Protein AF-A0A2P8NFL7-F1 (afdb_monomer_lite)

Foldseek 3Di:
DDPVLVVLLVVLVVLLVVLVVCCVVQNQAHPVRHGDVSVVSNVVSVVSNVVSCLVVCVDPVSVVVVVVVPPDDPPVPPPPPDD

Radius of gyration: 21.14 Å; chains: 1; bounding box: 61×26×53 Å

Sequence (83 aa):
MSLAVLENFVIATGTMREAHRALNQEGMVLPNGKRHPAYGILSAAQQQQLRCAGELGLTPSARSRAAMMETPGNDDDNPLAVT

Secondary structure (DSSP, 8-state):
--HHHHHHHHHHHHHHHHHHHHHHHH-SB-TTSPBPHHHHHHHHHHHHHHHHHHHTT-SHHHHHHHHHHHS---TT--TT---

Structure (mmCIF, N/CA/C/O backbone):
data_AF-A0A2P8NFL7-F1
#
_entry.id   AF-A0A2P8NFL7-F1
#
loop_
_atom_site.group_PDB
_atom_site.id
_atom_site.type_symbol
_atom_site.label_atom_id
_atom_site.label_alt_id
_atom_site.label_comp_id
_atom_site.label_asym_id
_atom_site.label_entity_id
_atom_site.label_seq_id
_atom_site.pdbx_PDB_ins_code
_atom_site.Cartn_x
_atom_site.Cartn_y
_atom_site.Cartn_z
_atom_site.occupancy
_atom_site.B_iso_or_equiv
_atom_site.auth_seq_id
_atom_site.auth_comp_id
_atom_site.auth_asym_id
_atom_site.auth_atom_id
_atom_site.pdbx_PDB_model_num
ATOM 1 N N . MET A 1 1 ? 7.877 -9.259 -18.722 1.00 66.12 1 MET A N 1
ATOM 2 C CA . MET A 1 1 ? 7.002 -8.783 -17.624 1.00 66.12 1 MET A CA 1
ATOM 3 C C . MET A 1 1 ? 6.501 -10.006 -16.859 1.00 66.12 1 MET A C 1
ATOM 5 O O . MET A 1 1 ? 6.111 -10.961 -17.517 1.00 66.12 1 MET A O 1
ATOM 9 N N . SER A 1 2 ? 6.585 -10.042 -15.524 1.00 87.38 2 SER A N 1
ATOM 10 C CA . SER A 1 2 ? 6.238 -11.234 -14.723 1.00 87.38 2 SER A CA 1
ATOM 11 C C . SER A 1 2 ? 4.770 -11.212 -14.283 1.00 87.38 2 SER A C 1
ATOM 13 O O . SER A 1 2 ? 4.310 -10.210 -13.734 1.00 87.38 2 SER A O 1
ATOM 15 N N . LEU A 1 3 ? 4.048 -12.322 -14.478 1.00 95.00 3 LEU A N 1
ATOM 16 C CA . LEU A 1 3 ? 2.649 -12.472 -14.053 1.00 95.00 3 LEU A CA 1
ATOM 17 C C . LEU A 1 3 ? 2.484 -12.279 -12.536 1.00 95.00 3 LEU A C 1
ATOM 19 O O . LEU A 1 3 ? 1.531 -11.639 -12.101 1.00 95.00 3 LEU A O 1
ATOM 23 N N . ALA A 1 4 ? 3.457 -12.736 -11.743 1.00 96.62 4 ALA A N 1
ATOM 24 C CA . ALA A 1 4 ? 3.438 -12.589 -10.289 1.00 96.62 4 ALA A CA 1
ATOM 25 C C . ALA A 1 4 ? 3.472 -11.114 -9.841 1.00 96.62 4 ALA A C 1
ATOM 27 O O . ALA A 1 4 ? 2.873 -10.7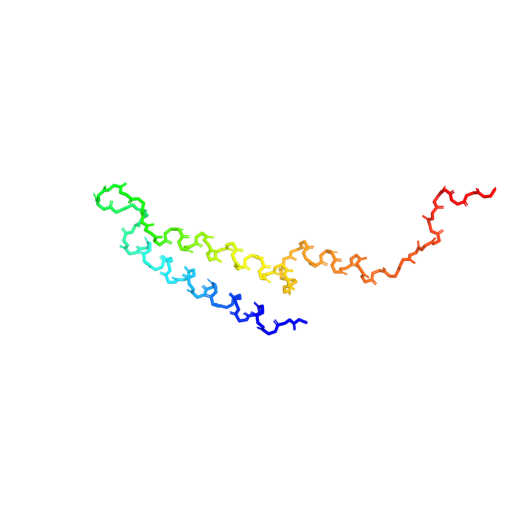45 -8.834 1.00 96.62 4 ALA A O 1
ATOM 28 N N . VAL A 1 5 ? 4.155 -10.244 -10.594 1.00 96.94 5 VAL A N 1
ATOM 29 C CA . VAL A 1 5 ? 4.213 -8.802 -10.289 1.00 96.94 5 VAL A CA 1
ATOM 30 C C . VAL A 1 5 ? 2.859 -8.147 -10.554 1.00 96.94 5 VAL A C 1
ATOM 32 O O . VAL A 1 5 ? 2.407 -7.321 -9.762 1.00 96.94 5 VAL A O 1
ATOM 35 N N . LEU A 1 6 ? 2.192 -8.542 -11.642 1.00 97.00 6 LEU A N 1
ATOM 36 C CA . LEU A 1 6 ? 0.851 -8.064 -11.966 1.00 97.00 6 LEU A CA 1
ATOM 37 C C . LEU A 1 6 ? -0.177 -8.520 -10.923 1.00 97.00 6 LEU A C 1
ATOM 39 O O . LEU A 1 6 ? -0.976 -7.710 -10.460 1.00 97.00 6 LEU A O 1
ATOM 43 N N . GLU A 1 7 ? -0.137 -9.788 -10.522 1.00 98.12 7 GLU A N 1
ATOM 44 C CA . GLU A 1 7 ? -1.023 -10.322 -9.486 1.00 98.12 7 GLU A CA 1
ATOM 45 C C . GLU A 1 7 ? -0.862 -9.554 -8.166 1.00 98.12 7 GLU A C 1
ATOM 47 O O . GLU A 1 7 ? -1.841 -9.042 -7.618 1.00 98.12 7 GLU A O 1
ATOM 52 N N . ASN A 1 8 ? 0.379 -9.357 -7.715 1.00 97.81 8 ASN A N 1
ATOM 53 C CA . ASN A 1 8 ? 0.670 -8.585 -6.506 1.00 97.81 8 ASN A CA 1
ATOM 54 C C . ASN A 1 8 ? 0.195 -7.127 -6.597 1.00 97.81 8 ASN A C 1
ATOM 56 O O . ASN A 1 8 ? -0.314 -6.581 -5.615 1.00 97.81 8 ASN A O 1
ATOM 60 N N . PHE A 1 9 ? 0.321 -6.494 -7.766 1.00 98.12 9 PHE A N 1
ATOM 61 C CA . PHE A 1 9 ? -0.194 -5.146 -8.004 1.00 98.12 9 PHE A CA 1
ATOM 62 C C . PHE A 1 9 ? -1.718 -5.072 -7.826 1.00 98.12 9 PHE A C 1
ATOM 64 O O . PHE A 1 9 ? -2.233 -4.150 -7.182 1.00 98.12 9 PHE A O 1
ATOM 71 N N . VAL A 1 10 ? -2.446 -6.040 -8.390 1.00 98.06 10 VAL A N 1
ATOM 72 C CA . VAL A 1 10 ? -3.912 -6.102 -8.307 1.00 98.06 10 VAL A CA 1
ATOM 73 C C . VAL A 1 10 ? -4.360 -6.381 -6.874 1.00 98.06 10 VAL A C 1
ATOM 75 O O . VAL A 1 10 ? -5.232 -5.668 -6.373 1.00 98.06 10 VAL A O 1
ATOM 78 N N . ILE A 1 11 ? -3.727 -7.339 -6.189 1.00 98.44 11 ILE A N 1
ATOM 79 C CA . ILE A 1 11 ? -4.015 -7.652 -4.781 1.00 98.44 11 ILE A CA 1
ATOM 80 C C . ILE A 1 11 ? -3.802 -6.412 -3.909 1.00 98.44 11 ILE A C 1
ATOM 82 O O . ILE A 1 11 ? -4.708 -6.021 -3.175 1.00 98.44 11 ILE A O 1
ATOM 86 N N . ALA A 1 12 ? -2.656 -5.732 -4.039 1.00 98.44 12 ALA A N 1
ATOM 87 C CA . ALA A 1 12 ? -2.372 -4.519 -3.273 1.00 98.44 12 ALA A CA 1
ATOM 88 C C . ALA A 1 12 ? -3.425 -3.424 -3.522 1.00 98.44 12 ALA A C 1
ATOM 90 O O . ALA A 1 12 ? -3.896 -2.788 -2.579 1.00 98.44 12 ALA A O 1
ATOM 91 N N . THR A 1 13 ? -3.862 -3.255 -4.773 1.00 98.44 13 THR A N 1
ATOM 92 C CA . THR A 1 13 ? -4.923 -2.302 -5.133 1.00 98.44 13 THR A CA 1
ATOM 93 C C . THR A 1 13 ? -6.263 -2.671 -4.484 1.00 98.44 13 THR A C 1
ATOM 95 O O . THR A 1 13 ? -6.964 -1.788 -3.989 1.00 98.44 13 THR A O 1
ATOM 98 N N . GLY A 1 14 ? -6.627 -3.958 -4.444 1.00 98.44 14 GLY A N 1
ATOM 99 C CA . GLY A 1 14 ? -7.823 -4.449 -3.749 1.00 98.44 14 GLY A CA 1
ATOM 100 C C . GLY A 1 14 ? -7.781 -4.147 -2.250 1.00 98.44 14 GLY A C 1
ATOM 101 O O . GLY A 1 14 ? -8.691 -3.498 -1.727 1.00 98.44 14 GLY A O 1
ATOM 102 N N . THR A 1 15 ? -6.672 -4.490 -1.593 1.00 98.50 15 THR A N 1
ATOM 103 C CA . THR A 1 15 ? -6.442 -4.224 -0.165 1.00 98.50 15 THR A CA 1
ATOM 104 C C . THR A 1 15 ? -6.548 -2.736 0.171 1.00 98.50 15 THR A C 1
ATOM 106 O O . THR A 1 15 ? -7.150 -2.368 1.179 1.00 98.50 15 THR A O 1
ATOM 109 N N . MET A 1 16 ? -6.025 -1.850 -0.687 1.00 98.50 16 MET A N 1
ATOM 110 C CA . MET A 1 16 ? -6.179 -0.400 -0.506 1.00 98.50 16 MET A CA 1
ATOM 111 C C . MET A 1 16 ? -7.653 0.017 -0.483 1.00 98.50 16 MET A C 1
ATOM 113 O O . MET A 1 16 ? -8.046 0.842 0.341 1.00 98.50 16 MET A O 1
ATOM 117 N N . ARG A 1 17 ? -8.488 -0.547 -1.366 1.00 98.38 17 ARG A N 1
ATOM 118 C CA . ARG A 1 17 ? -9.920 -0.209 -1.440 1.00 98.38 17 ARG A CA 1
ATOM 119 C C . ARG A 1 17 ? -10.673 -0.682 -0.203 1.00 98.38 17 ARG A C 1
ATOM 121 O O . ARG A 1 17 ? -11.526 0.051 0.289 1.00 98.38 17 ARG A O 1
ATOM 128 N N . GLU A 1 18 ? -10.358 -1.869 0.302 1.00 98.25 18 GLU A N 1
ATOM 129 C CA . GLU A 1 18 ? -10.940 -2.389 1.543 1.00 98.25 18 GLU A CA 1
ATOM 130 C C . GLU A 1 18 ? -10.531 -1.545 2.752 1.00 98.25 18 GLU A C 1
ATOM 132 O O . GLU A 1 18 ? -11.392 -1.101 3.511 1.00 98.25 18 GLU A O 1
ATOM 137 N N . ALA A 1 19 ? -9.240 -1.225 2.875 1.00 98.25 19 ALA A N 1
ATOM 138 C CA . ALA A 1 19 ? -8.741 -0.372 3.949 1.00 98.25 19 ALA A CA 1
ATOM 139 C C . ALA A 1 19 ? -9.364 1.034 3.900 1.00 98.25 19 ALA A C 1
ATOM 141 O O . ALA A 1 19 ? -9.758 1.567 4.936 1.00 98.25 19 ALA A O 1
ATOM 142 N N . HIS A 1 20 ? -9.527 1.617 2.707 1.00 98.12 20 HIS A N 1
ATOM 143 C CA . HIS A 1 20 ? -10.243 2.882 2.539 1.00 98.12 20 HIS A CA 1
ATOM 144 C C . HIS A 1 20 ? -11.710 2.791 2.963 1.00 98.12 20 HIS A C 1
ATOM 146 O O . HIS A 1 20 ? -12.203 3.719 3.599 1.00 98.12 20 HIS A O 1
ATOM 152 N N . ARG A 1 21 ? -12.418 1.700 2.641 1.00 98.19 21 ARG A N 1
ATOM 153 C CA . ARG A 1 21 ? -13.812 1.512 3.079 1.00 98.19 21 ARG A CA 1
ATOM 154 C C . ARG A 1 21 ? -13.916 1.476 4.601 1.00 98.19 21 ARG A C 1
ATOM 156 O O . ARG A 1 21 ? -14.751 2.196 5.136 1.00 98.19 21 ARG A O 1
ATOM 163 N N . ALA A 1 22 ? -13.043 0.721 5.268 1.00 97.38 22 ALA A N 1
ATOM 164 C CA . ALA A 1 22 ? -12.999 0.669 6.729 1.00 97.38 22 ALA A CA 1
ATOM 165 C C . ALA A 1 22 ? -12.730 2.059 7.332 1.00 97.38 22 ALA A C 1
ATOM 167 O O . ALA A 1 22 ? -13.501 2.544 8.153 1.00 97.38 22 ALA A O 1
ATOM 168 N N . LEU A 1 23 ? -11.704 2.766 6.843 1.00 97.19 23 LEU A N 1
ATOM 169 C CA . LEU A 1 23 ? -11.367 4.112 7.326 1.00 97.19 23 LEU A CA 1
ATOM 170 C C . LEU A 1 23 ? -12.470 5.147 7.058 1.00 97.19 23 LEU A C 1
ATOM 172 O O . LEU A 1 23 ? -12.655 6.054 7.863 1.00 97.19 23 LEU A O 1
ATOM 176 N N . ASN A 1 24 ? -13.208 5.028 5.953 1.00 97.19 24 ASN A N 1
ATOM 177 C CA . ASN A 1 24 ? -14.331 5.920 5.656 1.00 97.19 24 ASN A CA 1
ATOM 178 C C . ASN A 1 24 ? -15.537 5.671 6.573 1.00 97.19 24 ASN A C 1
ATOM 180 O O . ASN A 1 24 ? -16.301 6.598 6.825 1.00 97.19 24 ASN A O 1
ATOM 184 N N . GLN A 1 25 ? -15.727 4.433 7.037 1.00 96.25 25 GLN A N 1
ATOM 185 C CA . GLN A 1 25 ? -16.826 4.057 7.930 1.00 96.25 25 GLN A CA 1
ATOM 186 C C . GLN A 1 25 ? -16.503 4.365 9.396 1.00 96.25 25 GLN A C 1
ATOM 188 O O . GLN A 1 25 ? -17.357 4.866 10.122 1.00 96.25 25 GLN A O 1
ATOM 193 N N . GLU A 1 26 ? -15.275 4.075 9.821 1.00 95.94 26 GLU A N 1
ATOM 194 C CA . GLU A 1 26 ? -14.871 4.088 11.233 1.00 95.94 26 GLU A CA 1
ATOM 195 C C . GLU A 1 26 ? -14.017 5.310 11.607 1.00 95.94 26 GLU A C 1
ATOM 197 O O . GLU A 1 26 ? -13.837 5.617 12.785 1.00 95.94 26 GLU A O 1
ATOM 202 N N . GLY A 1 27 ? -13.501 6.034 10.611 1.00 95.81 27 GLY A N 1
ATOM 203 C CA . GLY A 1 27 ? -12.569 7.139 10.798 1.00 95.81 27 GLY A CA 1
ATOM 204 C C . GLY A 1 27 ? -11.110 6.694 10.962 1.00 95.81 27 GLY A C 1
ATOM 205 O O . GLY A 1 27 ? -10.762 5.518 11.039 1.00 95.81 27 GLY A O 1
ATOM 206 N N . MET A 1 28 ? -10.208 7.679 11.010 1.00 95.19 28 MET A N 1
ATOM 207 C CA . MET A 1 28 ? -8.753 7.456 11.103 1.00 95.19 28 MET A CA 1
ATOM 208 C C . MET A 1 28 ? -8.270 7.143 12.530 1.00 95.19 28 MET A C 1
ATOM 210 O O . MET A 1 28 ? -7.166 6.620 12.724 1.00 95.19 28 MET A O 1
ATOM 214 N N . VAL A 1 29 ? -9.077 7.489 13.532 1.00 96.81 29 VAL A N 1
ATOM 215 C CA . VAL A 1 29 ? -8.777 7.345 14.959 1.00 96.81 29 VAL A CA 1
ATOM 216 C C . VAL A 1 29 ? -9.974 6.680 15.621 1.00 96.81 29 VAL A C 1
ATOM 218 O O . VAL A 1 29 ? -11.103 7.129 15.453 1.00 96.81 29 VAL A O 1
ATOM 221 N N . LEU A 1 30 ? -9.714 5.609 16.364 1.00 94.62 30 LEU A N 1
ATOM 222 C CA . LEU A 1 30 ? -10.737 4.862 17.085 1.00 94.62 30 LEU A CA 1
ATOM 223 C C . LEU A 1 30 ? -11.193 5.628 18.341 1.00 94.62 30 LEU A C 1
ATOM 225 O O . LEU A 1 30 ? -10.442 6.462 18.854 1.00 94.62 30 LEU A O 1
ATOM 229 N N . PRO A 1 31 ? -12.360 5.298 18.927 1.00 94.94 31 PRO A N 1
ATOM 230 C CA . PRO A 1 31 ? -12.858 5.953 20.145 1.00 94.94 31 PRO A CA 1
ATOM 231 C C . PRO A 1 31 ? -11.903 5.887 21.348 1.00 94.94 31 PRO A C 1
ATOM 233 O O . PRO A 1 31 ? -11.952 6.734 22.232 1.00 94.94 31 PRO A O 1
ATOM 236 N N . ASN A 1 32 ? -11.000 4.901 21.377 1.00 95.56 32 ASN A N 1
ATOM 237 C CA . ASN A 1 32 ? -9.953 4.774 22.395 1.00 95.56 32 ASN A CA 1
ATOM 238 C C . ASN A 1 32 ? -8.729 5.688 22.148 1.00 95.56 32 ASN A C 1
ATOM 240 O O . ASN A 1 32 ? -7.704 5.524 22.809 1.00 95.56 32 ASN A O 1
ATOM 244 N N . GLY A 1 33 ? -8.799 6.591 21.164 1.00 96.00 33 GLY A N 1
ATOM 245 C CA . GLY A 1 33 ? -7.736 7.524 20.786 1.00 96.00 33 GLY A CA 1
ATOM 246 C C . GLY A 1 33 ? -6.584 6.901 19.994 1.00 96.00 33 GLY A C 1
ATOM 247 O O . GLY A 1 33 ? -5.662 7.612 19.593 1.00 96.00 33 GLY A O 1
ATOM 248 N N . LYS A 1 34 ? -6.599 5.585 19.745 1.00 96.94 34 LYS A N 1
ATOM 249 C CA . LYS A 1 34 ? -5.553 4.910 18.967 1.00 96.94 34 LYS A CA 1
ATOM 250 C C . LYS A 1 34 ? -5.811 5.057 17.471 1.00 96.94 34 LYS A C 1
ATOM 252 O O . LYS A 1 34 ? -6.950 5.100 17.011 1.00 96.94 34 LYS A O 1
ATOM 257 N N . ARG A 1 35 ? -4.727 5.075 16.694 1.00 96.94 35 ARG A N 1
ATOM 258 C CA . ARG A 1 35 ? -4.796 5.051 15.230 1.00 96.94 35 ARG A CA 1
ATOM 259 C C . ARG A 1 35 ? -5.483 3.772 14.752 1.00 96.94 35 ARG A C 1
ATOM 261 O O . ARG A 1 35 ? -5.163 2.684 15.230 1.00 96.94 35 ARG A O 1
ATOM 268 N N . HIS A 1 36 ? -6.372 3.913 13.776 1.00 97.56 36 HIS A N 1
ATOM 269 C CA . HIS A 1 36 ? -7.058 2.782 13.172 1.00 97.56 36 HIS A CA 1
ATOM 270 C C . HIS A 1 36 ? -6.050 1.837 12.476 1.00 97.56 36 HIS A C 1
ATOM 272 O O . HIS A 1 36 ? -5.245 2.303 11.662 1.00 97.56 36 HIS A O 1
ATOM 278 N N . PRO A 1 37 ? -6.072 0.513 12.731 1.00 96.56 37 PRO A N 1
ATOM 279 C CA . PRO A 1 37 ? -5.087 -0.428 12.181 1.00 96.56 37 PRO A CA 1
ATOM 280 C C . PRO A 1 37 ? -5.091 -0.487 10.646 1.00 96.56 37 PRO A C 1
ATOM 282 O O . PRO A 1 37 ? -4.031 -0.616 10.033 1.00 96.56 37 PRO A O 1
ATOM 285 N N . ALA A 1 38 ? -6.255 -0.289 10.011 1.00 97.44 38 ALA A N 1
ATOM 286 C CA . ALA A 1 38 ? -6.364 -0.180 8.551 1.00 97.44 38 ALA A CA 1
ATOM 287 C C . ALA A 1 38 ? -5.490 0.928 7.939 1.00 97.44 38 ALA A C 1
ATOM 289 O O . ALA A 1 38 ? -5.117 0.814 6.777 1.00 97.44 38 ALA A O 1
ATOM 290 N N . TYR A 1 39 ? -5.087 1.954 8.700 1.00 96.69 39 TYR A N 1
ATOM 291 C CA . TYR A 1 39 ? -4.119 2.940 8.215 1.00 96.69 39 TYR A CA 1
ATOM 292 C C . TYR A 1 39 ? -2.755 2.302 7.908 1.00 96.69 39 TYR A C 1
ATOM 294 O O . TYR A 1 39 ? -2.140 2.598 6.884 1.00 96.69 39 TYR A O 1
ATOM 302 N N . GLY A 1 40 ? -2.279 1.408 8.781 1.00 96.56 40 GLY A N 1
ATOM 303 C CA . GLY A 1 40 ? -1.017 0.694 8.571 1.00 96.56 40 GLY A CA 1
ATOM 304 C C . GLY A 1 40 ? -1.091 -0.233 7.359 1.00 96.56 40 GLY A C 1
ATOM 305 O O . GLY A 1 40 ? -0.186 -0.235 6.527 1.00 96.56 40 GLY A O 1
ATOM 306 N N . ILE A 1 41 ? -2.213 -0.945 7.224 1.00 97.69 41 ILE A N 1
ATOM 307 C CA . ILE A 1 41 ? -2.499 -1.812 6.074 1.00 97.69 41 ILE A CA 1
ATOM 308 C C . ILE A 1 41 ? -2.515 -0.996 4.777 1.00 97.69 41 ILE A C 1
ATOM 310 O O . ILE A 1 41 ? -1.858 -1.371 3.809 1.00 97.69 41 ILE A O 1
ATOM 314 N N . LEU A 1 42 ? -3.212 0.144 4.772 1.00 97.94 42 LEU A N 1
ATOM 315 C CA . 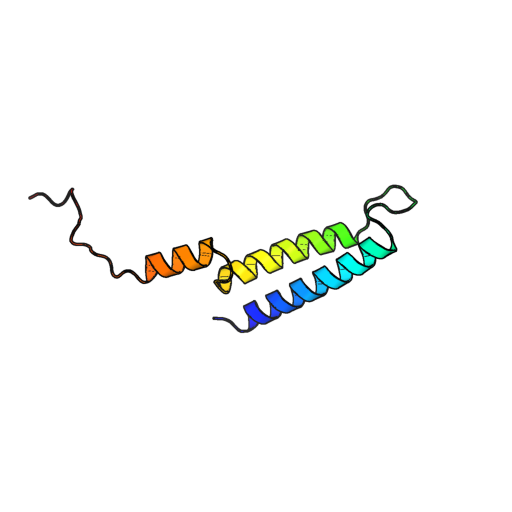LEU A 1 42 ? -3.299 1.029 3.615 1.00 97.94 42 LEU A CA 1
ATOM 316 C C . LEU A 1 42 ? -1.916 1.522 3.177 1.00 97.94 42 LEU A C 1
ATOM 318 O O . LEU A 1 42 ? -1.583 1.427 1.998 1.00 97.94 42 LEU A O 1
ATOM 322 N N . SER A 1 43 ? -1.101 1.997 4.122 1.00 97.88 43 SER A N 1
ATOM 323 C CA . SER A 1 43 ? 0.257 2.479 3.843 1.00 97.88 43 SER A CA 1
ATOM 324 C C . SER A 1 43 ? 1.147 1.378 3.252 1.00 97.88 43 SER A C 1
ATOM 326 O O . SER A 1 43 ? 1.806 1.582 2.230 1.00 97.88 43 SER A O 1
ATOM 328 N N . ALA A 1 44 ? 1.117 0.176 3.836 1.00 98.00 44 ALA A N 1
ATOM 329 C CA . ALA A 1 44 ? 1.879 -0.963 3.328 1.00 98.00 44 ALA A CA 1
ATOM 330 C C . ALA A 1 44 ? 1.424 -1.379 1.916 1.00 98.00 44 ALA A C 1
ATOM 332 O O . ALA A 1 44 ? 2.258 -1.624 1.040 1.00 98.00 44 ALA A O 1
ATOM 333 N N . ALA A 1 45 ? 0.112 -1.405 1.671 1.00 98.38 45 ALA A N 1
ATOM 334 C CA . ALA A 1 45 ? -0.448 -1.738 0.366 1.00 98.38 45 ALA A CA 1
ATOM 335 C C . ALA A 1 45 ? -0.089 -0.688 -0.702 1.00 98.38 45 ALA A C 1
ATOM 337 O O . ALA A 1 45 ? 0.298 -1.060 -1.808 1.00 98.38 45 ALA A O 1
ATOM 338 N N . GLN A 1 46 ? -0.117 0.606 -0.364 1.00 98.25 46 GLN A N 1
ATOM 339 C CA . GLN A 1 46 ? 0.313 1.693 -1.256 1.00 98.25 46 GLN A CA 1
ATOM 340 C C . GLN A 1 46 ? 1.789 1.563 -1.656 1.00 98.25 46 GLN A C 1
ATOM 342 O O . GLN A 1 46 ? 2.128 1.695 -2.832 1.00 98.25 46 GLN A O 1
ATOM 347 N N . GLN A 1 47 ? 2.672 1.258 -0.700 1.00 98.19 47 GLN A N 1
ATOM 348 C CA . GLN A 1 47 ? 4.094 1.042 -0.988 1.00 98.19 47 GLN A CA 1
ATOM 349 C C . GLN A 1 47 ? 4.315 -0.175 -1.891 1.00 98.19 47 GLN A C 1
ATOM 351 O O . GLN A 1 47 ? 5.109 -0.112 -2.832 1.00 98.19 47 GLN A O 1
ATOM 356 N N . GLN A 1 48 ? 3.601 -1.275 -1.636 1.00 97.94 48 GLN A N 1
ATOM 357 C CA . GLN A 1 48 ? 3.689 -2.470 -2.471 1.00 97.94 48 GLN A CA 1
ATOM 358 C C . GLN A 1 48 ? 3.188 -2.206 -3.892 1.00 97.94 48 GLN A C 1
ATOM 360 O O . GLN A 1 48 ? 3.867 -2.559 -4.856 1.00 97.94 48 GLN A O 1
ATOM 365 N N . GLN A 1 49 ? 2.047 -1.530 -4.022 1.00 98.00 49 GLN A N 1
ATOM 366 C CA . GLN A 1 49 ? 1.475 -1.152 -5.307 1.00 98.00 49 GLN A CA 1
ATOM 367 C C . GLN A 1 49 ? 2.446 -0.273 -6.106 1.00 98.00 49 GLN A C 1
ATOM 369 O O . GLN A 1 49 ? 2.672 -0.550 -7.284 1.00 98.00 49 GLN A O 1
ATOM 374 N N . LEU A 1 50 ? 3.083 0.720 -5.474 1.00 97.12 50 LEU A N 1
ATOM 375 C CA . LEU A 1 50 ? 4.056 1.594 -6.133 1.00 97.12 50 LEU A CA 1
ATOM 376 C C . LEU A 1 50 ? 5.310 0.837 -6.603 1.00 97.12 50 LEU A C 1
ATOM 378 O O . LEU A 1 50 ? 5.809 1.108 -7.698 1.00 97.12 50 LEU A O 1
ATOM 382 N N . ARG A 1 51 ? 5.806 -0.127 -5.814 1.00 96.50 51 ARG A N 1
ATOM 383 C CA . ARG A 1 51 ? 6.929 -0.991 -6.222 1.00 96.50 51 ARG A CA 1
ATOM 384 C C . ARG A 1 51 ? 6.572 -1.815 -7.455 1.00 96.50 51 ARG A C 1
ATOM 386 O O . ARG A 1 51 ? 7.267 -1.713 -8.466 1.00 96.50 51 ARG A O 1
ATOM 393 N N . CYS A 1 52 ? 5.444 -2.527 -7.419 1.00 97.31 52 CYS A N 1
ATOM 394 C CA . CYS A 1 52 ? 4.969 -3.287 -8.575 1.00 97.31 52 CYS A CA 1
ATOM 395 C C . CYS A 1 52 ? 4.715 -2.370 -9.786 1.00 97.31 52 CYS A C 1
ATOM 397 O O . CYS A 1 52 ? 5.069 -2.726 -10.904 1.00 97.31 52 CYS A O 1
ATOM 399 N N . ALA A 1 53 ? 4.187 -1.156 -9.591 1.00 96.31 53 ALA A N 1
ATOM 400 C CA . ALA A 1 53 ? 3.997 -0.177 -10.667 1.00 96.31 53 ALA A CA 1
ATOM 401 C C . ALA A 1 53 ? 5.314 0.196 -11.365 1.00 96.31 53 ALA A C 1
ATOM 403 O O . ALA A 1 53 ? 5.340 0.394 -12.581 1.00 96.31 53 ALA A O 1
ATOM 404 N N . GLY A 1 54 ? 6.403 0.308 -10.598 1.00 95.50 54 GLY A N 1
ATOM 405 C CA . GLY A 1 54 ? 7.739 0.573 -11.123 1.00 95.50 54 GLY A CA 1
ATOM 406 C C . GLY A 1 54 ? 8.268 -0.572 -11.983 1.00 95.50 54 GLY A C 1
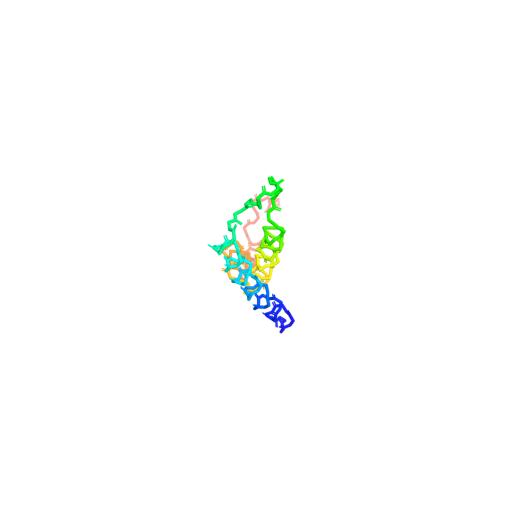ATOM 407 O O . GLY A 1 54 ? 8.817 -0.321 -13.052 1.00 95.50 54 GLY A O 1
ATOM 408 N N . GLU A 1 55 ? 8.056 -1.814 -11.555 1.00 94.12 55 GLU A N 1
ATOM 409 C CA . GLU A 1 55 ? 8.437 -3.009 -12.321 1.00 94.12 55 GLU A CA 1
ATOM 410 C C . GLU A 1 55 ? 7.574 -3.209 -13.575 1.00 94.12 55 GLU A C 1
ATOM 412 O O . GLU A 1 55 ? 8.062 -3.675 -14.603 1.00 94.12 55 GLU A O 1
ATOM 417 N N . LEU A 1 56 ? 6.299 -2.814 -13.520 1.00 93.75 56 LEU A N 1
ATOM 418 C CA . LEU A 1 56 ? 5.363 -2.887 -14.646 1.00 93.75 56 LEU A CA 1
ATOM 419 C C . LEU A 1 56 ? 5.520 -1.723 -15.646 1.00 93.75 56 LEU A C 1
ATOM 421 O O . LEU A 1 56 ? 4.788 -1.670 -16.631 1.00 93.75 56 LEU A O 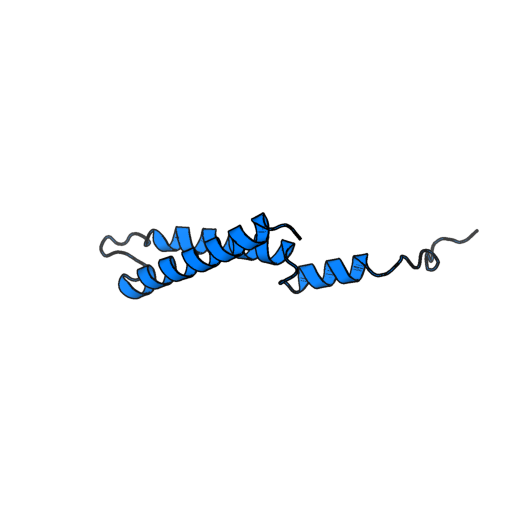1
ATOM 425 N N . GLY A 1 57 ? 6.425 -0.767 -15.406 1.00 93.44 57 GLY A N 1
ATOM 426 C CA . GLY A 1 57 ? 6.606 0.393 -16.291 1.00 93.44 57 GLY A CA 1
ATOM 427 C C . GLY A 1 57 ? 5.478 1.433 -16.214 1.00 93.44 57 GLY A C 1
ATOM 428 O O . GLY A 1 57 ? 5.368 2.316 -17.065 1.00 93.44 57 GLY A O 1
ATOM 429 N N . LEU A 1 58 ? 4.624 1.369 -15.192 1.00 93.06 58 LEU A N 1
ATOM 430 C CA . LEU A 1 58 ? 3.461 2.251 -15.054 1.00 93.06 58 LEU A CA 1
ATOM 431 C C . LEU A 1 58 ? 3.834 3.639 -14.509 1.00 93.06 58 LEU A C 1
ATOM 433 O O . LEU A 1 58 ? 3.063 4.591 -14.655 1.00 93.06 58 LEU A O 1
ATOM 437 N N . THR A 1 59 ? 5.030 3.799 -13.934 1.00 94.62 59 THR A N 1
ATOM 438 C CA . THR A 1 59 ? 5.505 5.087 -13.404 1.00 94.62 59 THR A CA 1
ATOM 439 C C . THR A 1 59 ? 6.325 5.879 -14.436 1.00 94.62 59 THR A C 1
ATOM 441 O O . THR A 1 59 ? 7.012 5.277 -15.266 1.00 94.62 59 THR A O 1
ATOM 444 N N . PRO A 1 60 ? 6.311 7.230 -14.389 1.00 90.56 60 PRO A N 1
ATOM 445 C CA . PRO A 1 60 ? 7.127 8.060 -15.281 1.00 90.56 60 PRO A CA 1
ATOM 446 C C . PRO A 1 60 ? 8.618 7.713 -15.224 1.00 90.56 60 PRO A C 1
ATOM 448 O O . PRO A 1 60 ? 9.255 7.564 -16.261 1.00 90.56 60 PRO A O 1
ATOM 451 N N . SER A 1 61 ? 9.162 7.506 -14.022 1.00 90.12 61 SER A N 1
ATOM 452 C CA . SER A 1 61 ? 10.570 7.141 -13.835 1.00 90.12 61 SER A CA 1
ATOM 453 C C . SER A 1 61 ? 10.903 5.768 -14.420 1.00 90.12 61 SER A C 1
ATOM 455 O O . SER A 1 61 ? 11.988 5.591 -14.964 1.00 90.12 61 SER A O 1
ATOM 457 N N . ALA A 1 62 ? 9.990 4.794 -14.336 1.00 89.94 62 ALA A N 1
ATOM 458 C CA . ALA A 1 62 ? 10.203 3.485 -14.948 1.00 89.94 62 ALA A CA 1
ATOM 459 C C . ALA A 1 62 ? 10.205 3.564 -16.481 1.00 89.94 62 ALA A C 1
ATOM 461 O O . ALA A 1 62 ? 11.091 2.987 -17.106 1.00 89.94 62 ALA A O 1
ATOM 462 N N . ARG A 1 63 ? 9.286 4.341 -17.075 1.00 88.50 63 ARG A N 1
ATOM 463 C CA . ARG A 1 63 ? 9.280 4.595 -18.528 1.00 88.50 63 ARG A CA 1
ATOM 464 C C . ARG A 1 63 ? 10.526 5.338 -18.991 1.00 88.50 63 ARG A C 1
ATOM 466 O O . ARG A 1 63 ? 11.104 4.972 -20.003 1.00 88.50 63 ARG A O 1
ATOM 473 N N . SER A 1 64 ? 10.955 6.346 -18.234 1.00 89.12 64 SER A N 1
ATOM 474 C CA . SER A 1 64 ? 12.176 7.099 -18.524 1.00 89.12 64 SER A CA 1
ATOM 475 C C . SER A 1 64 ? 13.410 6.190 -18.550 1.00 89.12 64 SER A C 1
ATOM 477 O O . SER A 1 64 ? 14.158 6.230 -19.520 1.00 89.12 64 SER A O 1
ATOM 479 N N . ARG A 1 65 ? 13.583 5.307 -17.554 1.00 86.50 65 ARG A N 1
ATOM 480 C CA . ARG A 1 65 ? 14.684 4.325 -17.548 1.00 86.50 65 ARG A CA 1
ATOM 481 C C . ARG A 1 65 ? 14.627 3.352 -18.724 1.00 86.50 65 ARG A C 1
ATOM 483 O O . ARG A 1 65 ? 15.667 3.063 -19.300 1.00 86.50 65 ARG A O 1
ATOM 490 N N . ALA A 1 66 ? 13.436 2.858 -19.070 1.00 85.06 66 ALA A N 1
ATOM 491 C CA . ALA A 1 66 ? 13.269 1.966 -20.215 1.00 85.06 66 ALA A CA 1
ATOM 492 C C . ALA A 1 66 ? 13.681 2.658 -21.525 1.00 85.06 66 ALA A C 1
ATOM 494 O O . ALA A 1 66 ? 14.488 2.112 -22.266 1.00 85.06 66 ALA A O 1
ATOM 495 N N . ALA A 1 67 ? 13.234 3.901 -21.741 1.00 84.25 67 ALA A N 1
ATOM 496 C CA . ALA A 1 67 ? 13.601 4.687 -22.918 1.00 84.25 67 ALA A CA 1
ATOM 497 C C . ALA A 1 67 ? 15.116 4.953 -23.013 1.00 84.25 67 ALA A C 1
ATOM 499 O O . ALA A 1 67 ? 15.675 4.914 -24.101 1.00 84.25 67 ALA A O 1
ATOM 500 N N . MET A 1 68 ? 15.801 5.183 -21.886 1.00 84.00 68 MET A N 1
ATOM 501 C CA . MET A 1 68 ? 17.263 5.352 -21.874 1.00 84.00 68 MET A CA 1
ATOM 502 C C . MET A 1 68 ? 18.022 4.057 -22.205 1.00 84.00 68 MET A C 1
ATOM 504 O O . MET A 1 68 ? 19.105 4.135 -22.771 1.00 84.00 68 MET A O 1
ATOM 508 N N . MET A 1 69 ? 17.474 2.886 -21.861 1.00 79.44 69 MET A N 1
ATOM 509 C CA . MET A 1 69 ? 18.052 1.578 -22.212 1.00 79.44 69 MET A CA 1
ATOM 510 C C . MET A 1 69 ? 17.810 1.186 -23.675 1.00 79.44 69 MET A C 1
ATOM 512 O O . MET A 1 69 ? 18.581 0.402 -24.219 1.00 79.44 69 MET A O 1
ATOM 516 N N . GLU A 1 70 ? 16.741 1.691 -24.295 1.00 73.31 70 GLU A N 1
ATOM 517 C CA . GLU A 1 70 ? 16.401 1.413 -25.697 1.00 73.31 70 GLU A CA 1
ATOM 518 C C . GLU A 1 70 ? 17.188 2.268 -26.695 1.00 73.31 70 GLU A C 1
ATOM 520 O O . GLU A 1 70 ? 17.270 1.896 -27.863 1.00 73.31 70 GLU A O 1
ATOM 525 N N . THR A 1 71 ? 17.801 3.373 -26.260 1.00 65.50 71 THR A N 1
ATOM 526 C CA . THR A 1 71 ? 18.770 4.109 -27.078 1.00 65.50 71 THR A CA 1
ATOM 527 C C . THR A 1 71 ? 20.021 3.239 -27.236 1.00 65.50 71 THR A C 1
ATOM 529 O O . THR A 1 71 ? 20.742 3.052 -26.252 1.00 65.50 71 THR A O 1
ATOM 532 N N . PRO A 1 72 ? 20.320 2.696 -28.434 1.00 57.75 72 PRO A N 1
ATOM 533 C CA . PRO A 1 72 ? 21.601 2.047 -28.671 1.00 57.75 72 PRO A CA 1
ATOM 534 C C . PRO A 1 72 ? 22.670 3.107 -28.423 1.00 57.75 72 PRO A C 1
ATOM 536 O O . PRO A 1 72 ? 22.547 4.219 -28.938 1.00 57.75 72 PRO A O 1
ATOM 539 N N . GLY A 1 73 ? 23.663 2.791 -27.593 1.00 57.09 73 GLY A N 1
ATOM 540 C CA . GLY A 1 73 ? 24.734 3.720 -27.265 1.00 57.09 73 GLY A CA 1
ATOM 541 C C . GLY A 1 73 ? 25.317 4.321 -28.539 1.00 57.09 73 GLY A C 1
ATOM 542 O O . GLY A 1 73 ? 25.882 3.605 -29.362 1.00 57.09 73 GLY A O 1
ATOM 543 N N . ASN A 1 74 ? 25.177 5.638 -28.694 1.00 55.12 74 ASN A N 1
ATOM 544 C CA . ASN A 1 74 ? 26.089 6.394 -29.532 1.00 55.12 74 ASN A CA 1
ATOM 545 C C . ASN A 1 74 ? 27.411 6.471 -28.754 1.00 55.12 74 ASN A C 1
ATOM 547 O O . ASN A 1 74 ? 27.713 7.486 -28.133 1.00 55.12 74 ASN A O 1
ATOM 551 N N . ASP A 1 75 ? 28.153 5.360 -28.728 1.00 57.25 75 ASP A N 1
ATOM 552 C CA . ASP A 1 75 ? 29.516 5.276 -28.175 1.00 57.25 75 ASP A CA 1
ATOM 553 C C . ASP A 1 75 ? 30.507 6.176 -28.954 1.00 57.25 75 ASP A C 1
ATOM 555 O O . ASP A 1 75 ? 31.665 6.297 -28.564 1.00 57.25 75 ASP A O 1
ATOM 559 N N . ASP A 1 76 ? 30.051 6.840 -30.024 1.00 57.97 76 ASP A N 1
ATOM 560 C CA . ASP A 1 76 ? 30.826 7.768 -30.858 1.00 57.97 76 ASP A CA 1
ATOM 561 C C . ASP A 1 76 ? 30.929 9.202 -30.294 1.00 57.97 76 ASP A C 1
ATOM 563 O O . ASP A 1 76 ? 31.761 9.976 -30.757 1.00 57.97 76 ASP A O 1
ATOM 567 N N . ASP A 1 77 ? 30.154 9.570 -29.264 1.00 61.84 77 ASP A N 1
ATOM 568 C CA . ASP A 1 77 ? 30.223 10.897 -28.618 1.00 61.84 77 ASP A CA 1
ATOM 569 C C . ASP A 1 77 ? 30.944 10.836 -27.256 1.00 61.84 77 ASP A C 1
ATOM 571 O O . ASP A 1 77 ? 30.451 11.338 -26.242 1.00 61.84 77 ASP A O 1
ATOM 575 N N . ASN A 1 78 ? 32.126 10.211 -27.194 1.00 66.25 78 ASN A N 1
ATOM 576 C CA . ASN A 1 78 ? 33.019 10.366 -26.043 1.00 66.25 78 ASN A CA 1
ATOM 577 C C . ASN A 1 78 ? 33.970 11.562 -26.269 1.00 66.25 78 ASN A C 1
ATOM 579 O O . ASN A 1 78 ? 35.008 11.394 -26.913 1.00 66.25 78 ASN A O 1
ATOM 583 N N . PRO A 1 79 ? 33.700 12.760 -25.706 1.00 63.75 79 PRO A N 1
ATOM 584 C CA . PRO A 1 79 ? 34.532 13.955 -25.898 1.00 63.75 79 PRO A CA 1
ATOM 585 C C . PRO A 1 79 ? 35.935 13.860 -25.264 1.00 63.75 79 PRO A C 1
ATOM 587 O O . PRO A 1 79 ? 36.703 14.818 -25.337 1.00 63.75 79 PRO A O 1
ATOM 590 N N . LEU A 1 80 ? 36.276 12.734 -24.626 1.00 63.12 80 L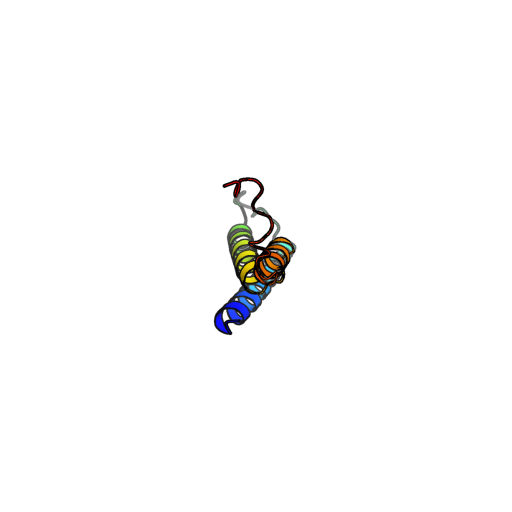EU A N 1
ATOM 591 C CA . LEU A 1 80 ? 37.604 12.435 -24.080 1.00 63.12 80 LEU A CA 1
ATOM 592 C C . LEU A 1 80 ? 38.370 1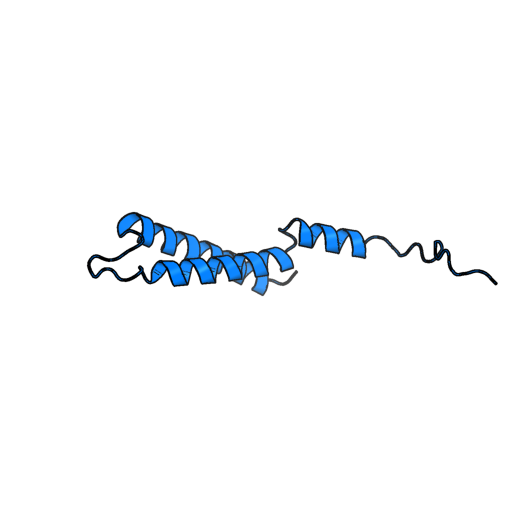1.376 -24.895 1.00 63.12 80 LEU A C 1
ATOM 594 O O . LEU A 1 80 ? 39.490 11.025 -24.525 1.00 63.12 80 LEU A O 1
ATOM 598 N N . ALA A 1 81 ? 37.809 10.880 -26.001 1.00 62.19 81 ALA A N 1
ATOM 599 C CA . ALA A 1 81 ? 38.522 10.037 -26.958 1.00 62.19 81 ALA A CA 1
ATOM 600 C C . ALA A 1 81 ? 39.364 10.910 -27.910 1.00 62.19 81 ALA A C 1
ATOM 602 O O . ALA A 1 81 ? 39.069 11.036 -29.094 1.00 62.19 81 ALA A O 1
ATOM 603 N N . VAL A 1 82 ? 40.404 11.554 -27.380 1.00 51.56 82 VAL A N 1
ATOM 604 C CA . VAL A 1 82 ? 41.434 12.228 -28.183 1.00 51.56 82 VAL A CA 1
ATOM 605 C C . VAL A 1 82 ? 42.718 11.409 -28.084 1.00 51.56 82 VAL A C 1
ATOM 607 O O . VAL A 1 82 ? 43.266 11.241 -26.995 1.00 51.56 82 VAL A O 1
ATOM 610 N N . THR A 1 83 ? 43.148 10.873 -29.229 1.00 51.84 83 THR A N 1
ATOM 611 C CA . THR A 1 83 ? 44.519 10.409 -29.507 1.00 51.84 83 THR A CA 1
ATOM 612 C C . THR A 1 83 ? 45.500 11.567 -29.527 1.00 51.84 83 THR A C 1
ATOM 614 O O . THR A 1 83 ? 45.127 12.603 -30.125 1.00 51.84 83 THR A O 1
#

pLDDT: mean 89.04, std 14.04, range [51.56, 98.5]